Protein AF-A0A1G3PGR1-F1 (afdb_monomer)

Structure (mmCIF, N/CA/C/O backbone):
data_AF-A0A1G3PGR1-F1
#
_entry.id   AF-A0A1G3PGR1-F1
#
loop_
_atom_site.group_PDB
_atom_site.id
_atom_site.type_symbol
_atom_site.label_atom_id
_atom_site.label_alt_id
_atom_site.label_comp_id
_atom_site.label_asym_id
_atom_site.label_entity_id
_atom_site.label_seq_id
_atom_site.pdbx_PDB_ins_code
_atom_site.Cartn_x
_atom_site.Cartn_y
_atom_site.Cartn_z
_atom_site.occupancy
_atom_site.B_iso_or_equiv
_atom_site.auth_seq_id
_atom_site.auth_comp_id
_atom_site.auth_asym_id
_atom_site.auth_atom_id
_atom_site.pdbx_PDB_model_num
ATOM 1 N N . MET A 1 1 ? 17.514 4.067 -19.061 1.00 38.12 1 MET A N 1
ATOM 2 C CA . MET A 1 1 ? 16.243 3.739 -18.384 1.00 38.12 1 MET A CA 1
ATOM 3 C C . MET A 1 1 ? 15.893 4.909 -17.488 1.00 38.12 1 MET A C 1
ATOM 5 O O . MET A 1 1 ? 16.598 5.133 -16.510 1.00 38.12 1 MET A O 1
ATOM 9 N N . GLY A 1 2 ? 14.911 5.723 -17.888 1.00 41.56 2 GLY A N 1
ATOM 10 C CA . GLY A 1 2 ? 14.360 6.743 -16.996 1.00 41.56 2 GLY A CA 1
ATOM 11 C C . GLY A 1 2 ? 13.745 6.029 -15.801 1.00 41.56 2 GLY A C 1
ATOM 12 O O . GLY A 1 2 ? 13.107 4.998 -15.979 1.00 41.56 2 GLY A O 1
ATOM 13 N N . LYS A 1 3 ? 14.025 6.490 -14.585 1.00 50.28 3 LYS A N 1
ATOM 14 C CA . LYS A 1 3 ? 13.349 5.944 -13.411 1.00 50.28 3 LYS A CA 1
ATOM 15 C C . LYS A 1 3 ? 11.914 6.442 -13.491 1.00 50.28 3 LYS A C 1
ATOM 17 O O . LYS A 1 3 ? 11.710 7.649 -13.476 1.00 50.28 3 LYS A O 1
ATOM 22 N N . ASP A 1 4 ? 10.956 5.530 -13.601 1.00 54.28 4 ASP A N 1
ATOM 23 C CA . ASP A 1 4 ? 9.527 5.841 -13.747 1.00 54.28 4 ASP A CA 1
ATOM 24 C C . ASP A 1 4 ? 8.932 6.593 -12.532 1.00 54.28 4 ASP A C 1
ATOM 26 O O . ASP A 1 4 ? 7.758 6.954 -12.546 1.00 54.28 4 ASP A O 1
ATOM 30 N N . PHE A 1 5 ? 9.745 6.849 -11.494 1.00 64.69 5 PHE A N 1
ATOM 31 C CA . PHE A 1 5 ? 9.372 7.474 -10.227 1.00 64.69 5 PHE A CA 1
ATOM 32 C C . PHE A 1 5 ? 10.499 8.342 -9.659 1.00 64.69 5 PHE A C 1
ATOM 34 O O . PHE A 1 5 ? 11.683 7.993 -9.761 1.00 64.69 5 PHE A O 1
ATOM 41 N N . ASP A 1 6 ? 10.117 9.431 -8.990 1.00 71.56 6 ASP A N 1
ATOM 42 C CA . ASP A 1 6 ? 11.034 10.244 -8.199 1.00 71.56 6 ASP A CA 1
ATOM 43 C C . ASP A 1 6 ? 11.480 9.467 -6.946 1.00 71.56 6 ASP A C 1
ATOM 45 O O . ASP A 1 6 ? 10.667 8.878 -6.223 1.00 71.56 6 ASP A O 1
ATOM 49 N N . LYS A 1 7 ? 12.792 9.444 -6.679 1.00 74.81 7 LYS A N 1
ATOM 50 C CA . LYS A 1 7 ? 13.348 8.792 -5.481 1.00 74.81 7 LYS A CA 1
ATOM 51 C C . LYS A 1 7 ? 12.764 9.401 -4.210 1.00 74.81 7 LYS A C 1
ATOM 53 O O . LYS A 1 7 ? 12.474 8.653 -3.270 1.00 74.81 7 LYS A O 1
ATOM 58 N N . ASP A 1 8 ? 12.567 10.715 -4.225 1.00 83.06 8 ASP A N 1
ATOM 59 C CA . ASP A 1 8 ? 12.037 11.478 -3.101 1.00 83.06 8 ASP A CA 1
ATOM 60 C C . ASP A 1 8 ? 10.551 11.156 -2.900 1.00 83.06 8 ASP A C 1
ATOM 62 O O . ASP A 1 8 ? 10.100 10.951 -1.772 1.00 83.06 8 ASP A O 1
ATOM 66 N N . GLY A 1 9 ? 9.798 10.984 -3.990 1.00 84.12 9 GLY A N 1
ATOM 67 C CA . GLY A 1 9 ? 8.406 10.534 -3.960 1.00 84.12 9 GLY A CA 1
ATOM 68 C C . GLY A 1 9 ? 8.246 9.147 -3.334 1.00 84.12 9 GLY A C 1
ATOM 69 O O . GLY A 1 9 ? 7.453 8.955 -2.409 1.00 84.12 9 GLY A O 1
ATOM 70 N N . LEU A 1 10 ? 9.065 8.178 -3.757 1.00 85.00 10 LEU A N 1
ATOM 71 C CA . LEU A 1 10 ? 9.077 6.834 -3.164 1.00 85.00 10 LEU A CA 1
ATOM 72 C C . LEU A 1 10 ? 9.467 6.852 -1.676 1.00 85.00 10 LEU A C 1
ATOM 74 O O . LEU A 1 10 ? 9.028 6.003 -0.901 1.00 85.00 10 LEU A O 1
ATOM 78 N N . GLU A 1 11 ? 10.317 7.790 -1.260 1.00 90.00 11 GLU A N 1
ATOM 79 C CA . GLU A 1 11 ? 10.676 7.987 0.145 1.00 90.00 11 GLU A CA 1
ATOM 80 C C . GLU A 1 11 ? 9.529 8.566 0.976 1.00 90.00 11 GLU A C 1
ATOM 82 O O . GLU A 1 11 ? 9.232 8.049 2.052 1.00 90.00 11 GLU A O 1
ATOM 87 N N .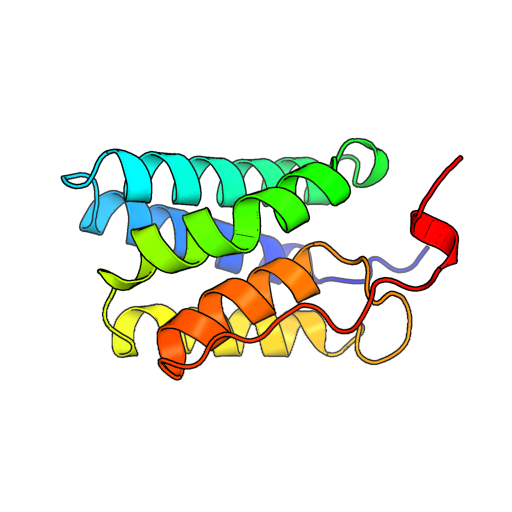 GLN A 1 12 ? 8.811 9.556 0.450 1.00 91.44 12 GLN A N 1
ATOM 88 C CA . GLN A 1 12 ? 7.628 10.115 1.108 1.00 91.44 12 GLN A CA 1
ATOM 89 C C . GLN A 1 12 ? 6.518 9.070 1.284 1.00 91.44 12 GLN A C 1
ATOM 91 O O . GLN A 1 12 ? 5.884 9.011 2.342 1.00 91.44 12 GLN A O 1
ATOM 96 N N . ILE A 1 13 ? 6.309 8.201 0.289 1.00 91.38 13 ILE A N 1
ATOM 97 C CA . ILE A 1 13 ? 5.331 7.105 0.375 1.00 91.38 13 ILE A CA 1
ATOM 98 C C . ILE A 1 13 ? 5.760 6.110 1.458 1.00 91.38 13 ILE A C 1
ATOM 100 O O . ILE A 1 13 ? 4.957 5.758 2.321 1.00 91.38 13 ILE A O 1
ATOM 104 N N . TYR A 1 14 ? 7.036 5.715 1.477 1.00 93.62 14 TYR A N 1
ATOM 105 C CA . TYR A 1 14 ? 7.584 4.841 2.516 1.00 93.62 14 TYR A CA 1
ATOM 106 C C . TYR A 1 14 ? 7.383 5.412 3.929 1.00 93.62 14 TYR A C 1
ATOM 108 O O . TYR A 1 14 ? 6.906 4.713 4.825 1.00 93.62 14 TYR A O 1
ATOM 116 N N . PHE A 1 15 ? 7.693 6.694 4.135 1.00 95.00 15 PHE A N 1
ATOM 117 C CA . PHE A 1 15 ? 7.487 7.350 5.427 1.00 95.00 15 PHE A CA 1
ATOM 118 C C . PHE A 1 15 ? 6.010 7.461 5.811 1.00 95.00 15 PHE A C 1
ATOM 120 O O . PHE A 1 15 ? 5.677 7.331 6.988 1.00 95.00 15 PHE A O 1
ATOM 127 N N . SER A 1 16 ? 5.117 7.653 4.841 1.00 94.44 16 SER A N 1
ATOM 128 C CA . SER A 1 16 ? 3.674 7.679 5.095 1.00 94.44 16 SER A CA 1
ATOM 129 C C . SER A 1 16 ? 3.168 6.322 5.593 1.00 94.44 16 SER A C 1
ATOM 131 O O . SER A 1 16 ? 2.431 6.269 6.575 1.00 94.44 16 SER A O 1
ATOM 133 N N . LEU A 1 17 ? 3.639 5.216 5.003 1.00 95.06 17 LEU A N 1
ATOM 134 C CA . LEU A 1 17 ? 3.321 3.866 5.487 1.00 95.06 17 LEU A CA 1
ATOM 135 C C . LEU A 1 17 ? 3.833 3.626 6.912 1.00 95.06 17 LEU A C 1
ATOM 137 O O . LEU A 1 17 ? 3.114 3.057 7.731 1.00 95.06 17 LEU A O 1
ATOM 141 N N . LYS A 1 18 ? 5.043 4.101 7.237 1.00 95.19 18 LYS A N 1
ATOM 142 C CA . LYS A 1 18 ? 5.582 4.016 8.604 1.00 95.19 18 LYS A CA 1
ATOM 143 C C . LYS A 1 18 ? 4.734 4.773 9.621 1.00 95.19 18 LYS A C 1
ATOM 145 O O . LYS A 1 18 ? 4.426 4.218 10.669 1.00 95.19 18 LYS A O 1
ATOM 150 N N . LYS A 1 19 ? 4.311 5.998 9.300 1.00 95.06 19 LYS A N 1
ATOM 151 C CA . LYS A 1 19 ? 3.434 6.788 10.178 1.00 95.06 19 LYS A CA 1
ATOM 152 C C . LYS A 1 19 ? 2.096 6.092 10.424 1.00 95.06 19 LYS A C 1
ATOM 154 O O . LYS A 1 19 ? 1.636 6.040 11.562 1.00 95.06 19 LYS A O 1
ATOM 159 N N . LEU A 1 20 ? 1.495 5.512 9.379 1.00 94.44 20 LEU A N 1
ATOM 160 C CA . LEU A 1 20 ? 0.285 4.699 9.529 1.00 94.44 20 LEU A CA 1
ATOM 161 C C . LEU A 1 20 ? 0.547 3.496 10.440 1.00 94.44 20 LEU A C 1
ATOM 163 O O . LEU A 1 20 ? -0.232 3.238 11.352 1.00 94.44 20 LEU A O 1
ATOM 167 N N . LYS A 1 21 ? 1.668 2.794 10.257 1.00 94.19 21 LYS A N 1
ATOM 168 C CA . LYS A 1 21 ? 2.017 1.649 11.102 1.00 94.19 21 LYS A CA 1
ATOM 169 C C . LYS A 1 21 ? 2.130 2.053 12.566 1.00 94.19 21 LYS A C 1
ATOM 171 O O . LYS A 1 21 ? 1.540 1.394 13.410 1.00 94.19 21 LYS A O 1
ATOM 176 N N . GLU A 1 22 ? 2.862 3.120 12.870 1.00 93.88 22 GLU A N 1
ATOM 177 C CA . GLU A 1 22 ? 3.033 3.614 14.242 1.00 93.88 22 GLU A CA 1
ATOM 178 C C . GLU A 1 22 ? 1.683 3.919 14.898 1.00 93.88 22 GLU A C 1
ATOM 180 O O . GLU A 1 22 ? 1.446 3.534 16.043 1.00 93.88 22 GLU A O 1
ATOM 185 N N . LYS A 1 23 ? 0.768 4.532 14.144 1.00 93.62 23 LYS A N 1
ATOM 186 C CA . LYS A 1 23 ? -0.570 4.893 14.615 1.00 93.62 23 LYS A CA 1
ATOM 187 C C . LYS A 1 23 ? -1.502 3.694 14.810 1.00 93.62 23 LYS 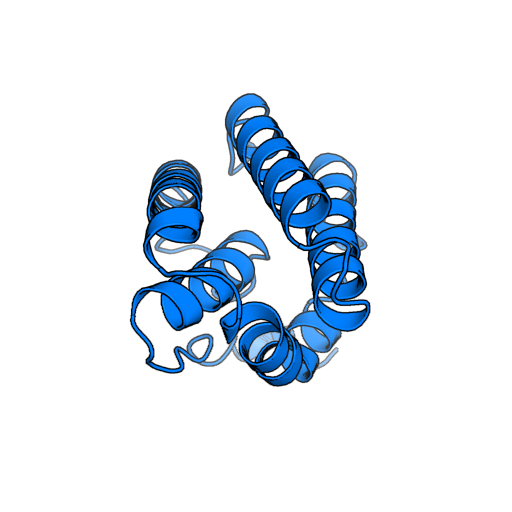A C 1
ATOM 189 O O . LYS A 1 23 ? -2.294 3.691 15.748 1.00 93.62 23 LYS A O 1
ATOM 194 N N . TYR A 1 24 ? -1.400 2.675 13.957 1.00 91.25 24 TYR A N 1
ATOM 195 C CA . TYR A 1 24 ? -2.272 1.493 13.963 1.00 91.25 24 TYR A CA 1
ATOM 196 C C . TYR A 1 24 ? -1.569 0.215 14.453 1.00 91.25 24 TYR A C 1
ATOM 198 O O . TYR A 1 24 ? -2.062 -0.889 14.228 1.00 91.25 24 TYR A O 1
ATOM 206 N N . ASN A 1 25 ? -0.448 0.344 15.173 1.00 87.56 25 ASN A N 1
ATOM 207 C CA . ASN A 1 25 ? 0.383 -0.784 15.615 1.00 87.56 25 ASN A CA 1
ATOM 208 C C . ASN A 1 25 ? -0.348 -1.765 16.555 1.00 87.56 25 ASN A C 1
ATOM 210 O O . ASN A 1 25 ? 0.066 -2.909 16.709 1.00 87.56 25 ASN A O 1
ATOM 214 N N . ILE A 1 26 ? -1.454 -1.332 17.168 1.00 85.38 26 ILE A N 1
ATOM 215 C CA . ILE A 1 26 ? -2.322 -2.182 17.997 1.00 85.38 26 ILE A CA 1
ATOM 216 C C . ILE A 1 26 ? -3.062 -3.267 17.194 1.00 85.38 26 ILE A C 1
ATOM 218 O O . ILE A 1 26 ? -3.579 -4.207 17.791 1.00 85.38 26 ILE A O 1
ATOM 222 N N . HIS A 1 27 ? -3.118 -3.156 15.861 1.00 89.81 27 HIS A N 1
ATOM 223 C CA . HIS A 1 27 ? -3.730 -4.137 14.967 1.00 89.81 27 HIS A CA 1
ATOM 224 C C . HIS A 1 27 ? -2.631 -4.967 14.274 1.00 89.81 27 HIS A C 1
ATOM 226 O O . HIS A 1 27 ? -2.012 -4.480 13.323 1.00 89.81 27 HIS A O 1
ATOM 232 N N . PRO A 1 28 ? -2.384 -6.228 14.690 1.00 90.12 28 PRO A N 1
ATOM 233 C CA . PRO A 1 28 ? -1.260 -7.023 14.185 1.00 90.12 28 PRO A CA 1
ATOM 234 C C . PRO A 1 28 ? -1.270 -7.209 12.664 1.00 90.12 28 PRO A C 1
ATOM 236 O O . PRO A 1 28 ? -0.229 -7.083 12.021 1.00 90.12 28 PRO A O 1
ATOM 239 N N . ASN A 1 29 ? -2.448 -7.442 12.076 1.00 93.44 29 ASN A N 1
ATOM 240 C CA . ASN A 1 29 ? -2.586 -7.619 10.630 1.00 93.44 29 ASN A CA 1
ATOM 241 C C . ASN A 1 29 ? -2.317 -6.320 9.861 1.00 93.44 29 ASN A C 1
ATOM 243 O O . ASN A 1 29 ? -1.600 -6.335 8.866 1.00 93.44 29 ASN A O 1
ATOM 247 N N . VAL A 1 30 ? -2.812 -5.180 10.354 1.00 92.69 30 VAL A N 1
ATOM 248 C CA . VAL A 1 30 ? -2.540 -3.859 9.760 1.00 92.69 30 VAL A CA 1
ATOM 249 C C . VAL A 1 30 ? -1.045 -3.569 9.778 1.00 92.69 30 VAL A C 1
ATOM 251 O O . VAL A 1 30 ? -0.476 -3.209 8.753 1.00 92.69 30 VAL A O 1
ATOM 254 N N . SER A 1 31 ? -0.397 -3.782 10.926 1.00 92.56 31 SER A N 1
ATOM 255 C CA . SER A 1 31 ? 1.044 -3.577 11.090 1.00 92.56 31 SER A CA 1
ATOM 256 C C . SER A 1 31 ? 1.844 -4.458 10.121 1.00 92.56 31 SER A C 1
ATOM 258 O O . SER A 1 31 ? 2.698 -3.954 9.390 1.00 92.56 31 SER A O 1
ATOM 260 N N . LYS A 1 32 ? 1.489 -5.749 10.019 1.00 94.56 32 LYS A N 1
ATOM 261 C CA . LYS A 1 32 ? 2.094 -6.709 9.082 1.00 94.56 32 LYS A CA 1
ATOM 262 C C . LYS A 1 32 ? 1.938 -6.278 7.621 1.00 94.56 32 LYS A C 1
ATOM 264 O O . LYS A 1 32 ? 2.913 -6.316 6.872 1.00 94.56 32 LYS A O 1
ATOM 269 N N . HIS A 1 33 ? 0.740 -5.864 7.207 1.00 94.88 33 HIS A N 1
ATOM 270 C CA . HIS A 1 33 ? 0.486 -5.437 5.828 1.00 94.88 33 HIS A CA 1
ATOM 271 C C . HIS A 1 33 ? 1.210 -4.132 5.492 1.00 94.88 33 HIS A C 1
ATOM 273 O O . HIS A 1 33 ? 1.782 -4.013 4.412 1.00 94.88 33 HIS A O 1
ATOM 279 N N . LEU A 1 34 ? 1.259 -3.167 6.413 1.00 94.31 34 LEU A N 1
ATOM 280 C CA . LEU A 1 34 ? 2.007 -1.923 6.208 1.00 94.31 34 LEU A CA 1
ATOM 281 C C . LEU A 1 34 ? 3.521 -2.166 6.134 1.00 94.31 34 LEU A C 1
ATOM 283 O O . LEU A 1 34 ? 4.183 -1.575 5.279 1.00 94.31 34 LEU A O 1
ATOM 287 N N . ASP A 1 35 ? 4.063 -3.070 6.958 1.00 94.00 35 ASP A N 1
ATOM 288 C CA . ASP A 1 35 ? 5.462 -3.508 6.867 1.00 94.00 35 ASP A CA 1
ATOM 289 C C . ASP A 1 35 ? 5.763 -4.182 5.531 1.00 94.00 35 ASP A C 1
ATOM 291 O O . ASP A 1 35 ? 6.774 -3.878 4.895 1.00 94.00 35 ASP A O 1
ATOM 295 N N . PHE A 1 36 ? 4.872 -5.065 5.080 1.00 92.75 36 PHE A N 1
ATOM 296 C CA . PHE A 1 36 ? 4.983 -5.711 3.780 1.00 92.75 36 PHE A CA 1
ATOM 297 C C . PHE A 1 36 ? 5.022 -4.681 2.645 1.00 92.75 36 PHE A C 1
ATOM 299 O O . PHE A 1 36 ? 5.960 -4.681 1.849 1.00 92.75 36 PHE A O 1
ATOM 306 N N . LEU A 1 37 ? 4.066 -3.748 2.600 1.00 92.81 37 LEU A N 1
ATOM 307 C CA . LEU A 1 37 ? 4.021 -2.707 1.569 1.00 92.81 37 LEU A CA 1
ATOM 308 C C . LEU A 1 37 ? 5.271 -1.806 1.611 1.00 92.81 37 LEU A C 1
ATOM 310 O O . LEU A 1 37 ? 5.840 -1.493 0.564 1.00 92.81 37 LEU A O 1
ATOM 314 N N . ALA A 1 38 ? 5.758 -1.439 2.801 1.00 92.69 38 ALA A N 1
ATOM 315 C CA . ALA A 1 38 ? 6.980 -0.648 2.966 1.00 92.69 38 ALA A CA 1
ATOM 316 C C . ALA A 1 38 ? 8.248 -1.414 2.540 1.00 92.69 38 ALA A C 1
ATOM 318 O O . ALA A 1 38 ? 9.169 -0.836 1.947 1.00 92.69 38 ALA A O 1
ATOM 319 N N . HIS A 1 39 ? 8.297 -2.722 2.801 1.00 91.19 39 HIS A N 1
ATOM 320 C CA . HIS A 1 39 ? 9.360 -3.594 2.318 1.00 91.19 39 HIS A CA 1
ATOM 321 C C . HIS A 1 39 ? 9.361 -3.655 0.789 1.00 91.19 39 HIS A C 1
ATOM 323 O O . HIS A 1 39 ? 10.410 -3.450 0.179 1.00 91.19 39 HIS A O 1
ATOM 329 N N . VAL A 1 40 ? 8.195 -3.827 0.160 1.00 87.56 40 VAL A N 1
ATOM 330 C CA . VAL A 1 40 ? 8.086 -3.853 -1.304 1.00 87.56 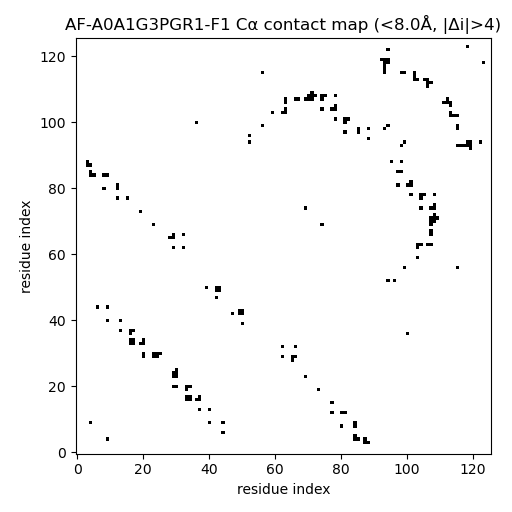40 VAL A CA 1
ATOM 331 C C . VAL A 1 40 ? 8.539 -2.527 -1.926 1.00 87.56 40 VAL A C 1
ATOM 333 O O . VAL A 1 40 ? 9.248 -2.565 -2.926 1.00 87.56 40 VAL A O 1
ATOM 336 N N . ILE A 1 41 ? 8.268 -1.363 -1.314 1.00 87.44 41 ILE A N 1
ATOM 337 C CA . ILE A 1 41 ? 8.847 -0.076 -1.768 1.00 87.44 41 ILE A CA 1
ATOM 338 C C . ILE A 1 41 ? 10.380 -0.101 -1.722 1.00 87.44 41 ILE A C 1
ATOM 340 O O . ILE A 1 41 ? 11.048 0.405 -2.623 1.00 87.44 41 ILE A O 1
ATOM 344 N N . THR A 1 42 ? 10.960 -0.689 -0.677 1.00 88.12 42 THR A N 1
ATOM 345 C CA . THR A 1 42 ? 12.420 -0.777 -0.521 1.00 88.12 42 THR A CA 1
ATOM 346 C C . THR A 1 42 ? 13.039 -1.695 -1.580 1.00 88.12 42 THR A C 1
ATOM 348 O O . THR A 1 42 ? 14.064 -1.359 -2.182 1.00 88.12 42 THR A O 1
ATOM 351 N N . VAL A 1 43 ? 12.388 -2.826 -1.864 1.00 85.75 43 VAL A N 1
ATOM 352 C CA . VAL A 1 43 ? 12.770 -3.720 -2.966 1.00 85.75 43 VAL A CA 1
ATOM 353 C C . VAL A 1 43 ? 12.614 -2.998 -4.304 1.00 85.75 43 VAL A C 1
ATOM 355 O O . VAL A 1 43 ? 13.543 -3.003 -5.100 1.00 85.75 43 VAL A O 1
ATOM 358 N N . TYR A 1 44 ? 11.518 -2.271 -4.518 1.00 80.31 44 TYR A N 1
ATOM 359 C CA . TYR A 1 44 ? 11.282 -1.489 -5.733 1.00 80.31 44 TYR A CA 1
ATOM 360 C C . TYR A 1 44 ? 12.381 -0.443 -5.977 1.00 80.31 44 TYR A C 1
ATOM 362 O O . TYR A 1 44 ? 12.858 -0.286 -7.097 1.00 80.31 44 TYR A O 1
ATOM 370 N N . LYS A 1 45 ? 12.850 0.246 -4.928 1.00 77.81 45 LYS A N 1
ATOM 371 C CA . LYS A 1 45 ? 13.955 1.218 -5.025 1.00 77.81 45 LYS A CA 1
ATOM 372 C C . LYS A 1 45 ? 15.293 0.593 -5.433 1.00 77.81 45 LYS A C 1
ATOM 374 O O . LYS A 1 45 ? 16.132 1.298 -5.999 1.00 77.81 45 LYS A O 1
ATOM 379 N N . SER A 1 46 ? 15.518 -0.673 -5.088 1.00 82.12 46 SER A N 1
ATOM 380 C CA . SER A 1 46 ? 16.802 -1.356 -5.274 1.00 82.12 46 SER A CA 1
ATOM 381 C C . SER A 1 46 ? 16.815 -2.239 -6.520 1.00 82.12 46 SER A C 1
ATOM 383 O O . SER A 1 46 ? 17.682 -2.071 -7.373 1.00 82.12 46 SER A O 1
ATOM 385 N N . ASP A 1 47 ? 15.856 -3.153 -6.628 1.00 81.62 47 ASP A N 1
ATOM 386 C CA . ASP A 1 47 ? 15.760 -4.164 -7.675 1.00 81.62 47 ASP A CA 1
ATOM 387 C C . ASP A 1 47 ? 14.289 -4.600 -7.880 1.00 81.62 47 ASP A C 1
ATOM 389 O O . ASP A 1 47 ? 13.823 -5.564 -7.260 1.00 81.62 47 ASP A O 1
ATOM 393 N N . PRO A 1 48 ? 13.533 -3.903 -8.754 1.00 73.56 48 PRO A N 1
ATOM 394 C CA . PRO A 1 48 ? 12.128 -4.206 -9.036 1.00 73.56 48 PRO A CA 1
ATOM 395 C C . PRO A 1 48 ? 11.860 -5.631 -9.536 1.00 73.56 48 PRO A C 1
ATOM 397 O O . PRO A 1 48 ? 10.726 -6.098 -9.431 1.00 73.56 48 PRO A O 1
ATOM 400 N N . ALA A 1 49 ? 12.870 -6.329 -10.076 1.00 76.75 49 ALA A N 1
ATOM 401 C CA . ALA A 1 49 ? 12.725 -7.694 -10.583 1.00 76.75 49 ALA A CA 1
ATOM 402 C C . ALA A 1 49 ? 12.524 -8.727 -9.460 1.00 76.75 49 ALA A C 1
ATOM 404 O O . ALA A 1 49 ? 12.055 -9.833 -9.717 1.00 76.75 49 ALA A O 1
ATOM 405 N N . LYS A 1 50 ? 12.842 -8.369 -8.209 1.00 81.38 50 LYS A N 1
ATOM 406 C CA . LYS A 1 50 ? 12.644 -9.225 -7.027 1.00 81.38 50 LYS A CA 1
ATOM 407 C C . LYS A 1 50 ? 11.232 -9.165 -6.450 1.00 81.38 50 LYS A C 1
ATOM 409 O O . LYS A 1 50 ? 10.934 -9.879 -5.494 1.00 81.38 50 LYS A O 1
ATOM 414 N N . ILE A 1 51 ? 10.367 -8.310 -6.987 1.00 80.00 51 ILE A N 1
ATOM 415 C CA . ILE A 1 51 ? 8.998 -8.170 -6.498 1.00 80.00 51 ILE A CA 1
ATOM 416 C C . ILE A 1 51 ? 8.132 -9.275 -7.095 1.00 80.00 51 ILE A C 1
ATOM 418 O O . ILE A 1 51 ? 7.978 -9.383 -8.310 1.00 80.00 51 ILE A O 1
ATOM 422 N N . ASN A 1 52 ? 7.514 -10.073 -6.225 1.00 80.50 52 ASN A N 1
ATOM 423 C CA . ASN A 1 52 ? 6.532 -11.073 -6.623 1.00 80.50 52 ASN A CA 1
ATOM 424 C C . ASN A 1 52 ? 5.141 -10.430 -6.762 1.00 80.50 52 ASN A C 1
ATOM 426 O O . ASN A 1 52 ? 4.309 -10.503 -5.858 1.00 80.50 52 ASN A O 1
ATOM 430 N N . TYR A 1 53 ? 4.895 -9.773 -7.897 1.00 75.44 53 TYR A N 1
ATOM 431 C CA . TYR A 1 53 ? 3.609 -9.127 -8.188 1.00 75.44 53 TYR A CA 1
ATOM 432 C C . TYR A 1 53 ? 2.402 -10.078 -8.098 1.00 75.44 53 TYR A C 1
ATOM 434 O O . TYR A 1 53 ? 1.405 -9.676 -7.494 1.00 75.44 53 TYR A O 1
ATOM 442 N N . PRO A 1 54 ? 2.459 -11.328 -8.614 1.00 77.44 54 PRO A N 1
ATOM 443 C CA . PRO A 1 54 ? 1.366 -12.288 -8.452 1.00 77.44 54 PRO A CA 1
ATOM 444 C C . PRO A 1 54 ? 0.942 -12.520 -6.998 1.00 77.44 54 PRO A C 1
ATOM 446 O O . PRO A 1 54 ? -0.253 -12.605 -6.720 1.00 77.44 54 PRO A O 1
ATOM 449 N N . ASP A 1 55 ? 1.897 -12.591 -6.068 1.00 81.62 55 ASP A N 1
ATOM 450 C CA . ASP A 1 55 ? 1.596 -12.793 -4.649 1.00 81.62 55 ASP A CA 1
ATOM 451 C C . ASP A 1 55 ? 0.910 -11.565 -4.028 1.00 81.62 55 ASP A C 1
ATOM 453 O O . ASP A 1 55 ? -0.116 -11.694 -3.362 1.00 81.62 55 ASP A O 1
ATOM 457 N N . ILE A 1 56 ? 1.392 -10.356 -4.337 1.00 82.38 56 ILE A N 1
ATOM 458 C CA . ILE A 1 56 ? 0.768 -9.102 -3.875 1.00 82.38 56 ILE A CA 1
ATOM 459 C C . ILE A 1 56 ? -0.686 -9.017 -4.356 1.00 82.38 56 ILE A C 1
ATOM 461 O O . ILE A 1 56 ? -1.573 -8.638 -3.595 1.00 82.38 56 ILE A O 1
ATOM 465 N N . LEU A 1 57 ? -0.941 -9.388 -5.612 1.00 78.06 57 LEU A N 1
ATOM 466 C CA . LEU A 1 57 ? -2.276 -9.361 -6.210 1.00 78.06 57 LEU A CA 1
ATOM 467 C C . LEU A 1 57 ? -3.206 -10.410 -5.612 1.00 78.06 57 LEU A C 1
ATOM 469 O O . LEU A 1 57 ? -4.371 -10.123 -5.358 1.00 78.06 57 LEU A O 1
ATOM 473 N N . LYS A 1 58 ? -2.704 -11.621 -5.357 1.00 81.88 58 LYS A N 1
ATOM 474 C CA . LYS A 1 58 ? -3.493 -12.675 -4.711 1.00 81.88 58 LYS A CA 1
ATOM 475 C C . LYS A 1 58 ? -3.944 -12.253 -3.311 1.00 81.88 58 LYS A C 1
ATOM 477 O O . LYS A 1 58 ? -5.063 -12.564 -2.910 1.00 81.88 58 LYS A O 1
ATOM 482 N N . ASN A 1 59 ? -3.091 -11.515 -2.605 1.00 85.88 59 ASN A N 1
ATOM 483 C CA . ASN A 1 59 ? -3.332 -11.081 -1.233 1.00 85.88 59 ASN A CA 1
ATOM 484 C C . ASN A 1 59 ? -3.961 -9.676 -1.145 1.00 85.88 59 ASN A C 1
ATOM 486 O O . ASN A 1 59 ? -4.291 -9.226 -0.050 1.00 85.88 59 ASN A O 1
ATOM 490 N N . SER A 1 60 ? -4.180 -8.969 -2.263 1.00 85.62 60 SER A N 1
ATOM 491 C CA . SER A 1 60 ? -4.627 -7.567 -2.237 1.00 85.62 60 SER A CA 1
ATOM 492 C C . SER A 1 60 ? -5.989 -7.389 -1.572 1.00 85.62 60 SER A C 1
ATOM 494 O O . SER A 1 60 ? -6.202 -6.405 -0.873 1.00 85.62 60 SER A O 1
ATOM 496 N N . ASN A 1 61 ? -6.903 -8.347 -1.736 1.00 86.69 61 ASN A N 1
ATOM 497 C CA . ASN A 1 61 ? -8.223 -8.299 -1.103 1.00 86.69 61 ASN A CA 1
ATOM 498 C C . ASN A 1 61 ? -8.146 -8.451 0.422 1.00 86.69 61 ASN A C 1
ATO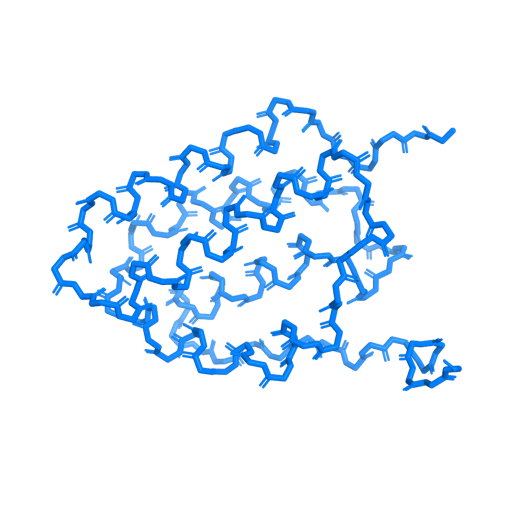M 500 O O . ASN A 1 61 ? -8.881 -7.770 1.141 1.00 86.69 61 ASN A O 1
ATOM 504 N N . GLU A 1 62 ? -7.251 -9.311 0.914 1.00 91.44 62 GLU A N 1
ATOM 505 C CA . GLU A 1 62 ? -6.980 -9.469 2.347 1.00 91.44 62 GLU A CA 1
ATOM 506 C C . GLU A 1 62 ? -6.337 -8.195 2.904 1.00 91.44 62 GLU A C 1
ATOM 508 O O . GLU A 1 62 ? -6.849 -7.628 3.867 1.00 91.44 62 GLU A O 1
ATOM 513 N N . ILE A 1 63 ? -5.310 -7.673 2.219 1.00 92.50 63 ILE A N 1
ATOM 514 C CA . ILE A 1 63 ? -4.649 -6.407 2.568 1.00 92.50 63 ILE A CA 1
ATOM 515 C C . ILE A 1 63 ? -5.682 -5.278 2.672 1.00 92.50 63 ILE A C 1
ATOM 517 O O . ILE A 1 63 ? -5.740 -4.579 3.678 1.00 92.50 63 ILE A O 1
ATOM 521 N N . ILE A 1 64 ? -6.534 -5.104 1.658 1.00 91.62 64 ILE A N 1
ATOM 522 C CA . ILE A 1 64 ? -7.574 -4.066 1.660 1.00 91.62 64 ILE A CA 1
ATOM 523 C C . ILE A 1 64 ? -8.538 -4.269 2.830 1.00 91.62 64 ILE A C 1
ATOM 525 O O . ILE A 1 64 ? -8.908 -3.300 3.486 1.00 91.62 64 ILE A O 1
ATOM 529 N N . THR A 1 65 ? -8.959 -5.507 3.093 1.00 92.06 65 THR A N 1
ATOM 530 C CA . THR A 1 65 ? -9.915 -5.815 4.164 1.00 92.06 65 THR A CA 1
ATOM 531 C C . THR A 1 65 ? -9.352 -5.472 5.536 1.00 92.06 65 THR A C 1
ATOM 533 O O . THR A 1 65 ? -10.028 -4.796 6.308 1.00 92.06 65 THR A O 1
ATOM 536 N N . ASP A 1 66 ? -8.111 -5.857 5.812 1.00 93.56 66 ASP A N 1
ATOM 537 C CA . ASP A 1 66 ? -7.471 -5.578 7.094 1.00 93.56 66 ASP A CA 1
ATOM 538 C C . ASP A 1 66 ? -7.141 -4.088 7.259 1.00 93.56 66 ASP A C 1
ATOM 540 O O . ASP A 1 66 ? -7.291 -3.536 8.347 1.00 93.56 66 ASP A O 1
ATOM 544 N N . LEU A 1 67 ? -6.749 -3.398 6.182 1.00 94.06 67 LEU A N 1
ATOM 545 C CA . LEU A 1 67 ? -6.428 -1.969 6.218 1.00 94.06 67 LEU A CA 1
ATOM 546 C C . LEU A 1 67 ? -7.664 -1.049 6.243 1.00 94.06 67 LEU A C 1
ATOM 548 O O . LEU A 1 67 ? -7.513 0.143 6.508 1.00 94.06 67 LEU A O 1
ATOM 552 N N . LYS A 1 68 ? -8.888 -1.559 6.034 1.00 91.75 68 LYS A N 1
ATOM 553 C CA . LYS A 1 68 ? -10.138 -0.764 6.106 1.00 91.75 68 LYS A CA 1
ATOM 554 C C . LYS A 1 68 ? -10.415 -0.144 7.475 1.00 91.75 68 LYS A C 1
ATOM 556 O O . LYS A 1 68 ? -11.267 0.734 7.572 1.00 91.75 68 LYS A O 1
ATOM 561 N N . VAL A 1 69 ? -9.721 -0.582 8.524 1.00 92.38 69 VAL A N 1
ATOM 562 C CA . VAL A 1 69 ? -9.792 0.066 9.843 1.00 92.38 69 VAL A CA 1
ATOM 563 C C . VAL A 1 69 ? -9.153 1.459 9.847 1.00 92.38 69 VAL A C 1
ATOM 565 O O . VAL A 1 69 ? -9.411 2.245 10.755 1.00 92.38 69 VAL A O 1
ATOM 568 N N . ILE A 1 70 ? -8.321 1.772 8.846 1.00 93.44 70 ILE A N 1
ATOM 569 C CA . ILE A 1 70 ? -7.716 3.090 8.677 1.00 93.44 70 ILE A CA 1
ATOM 570 C C . ILE A 1 70 ? -8.779 4.046 8.095 1.00 93.44 70 ILE A C 1
ATOM 572 O O . ILE A 1 70 ? -9.304 3.778 7.012 1.00 93.44 70 ILE A O 1
ATOM 576 N N . PRO A 1 71 ? -9.097 5.166 8.771 1.00 93.31 71 PRO A N 1
ATOM 577 C CA . PRO A 1 71 ? -10.023 6.179 8.278 1.00 93.31 71 PRO A CA 1
ATOM 578 C C . PRO A 1 71 ? -9.599 6.745 6.924 1.00 93.31 71 PRO A C 1
ATOM 580 O O . PRO A 1 71 ? -8.407 6.911 6.646 1.00 93.31 71 PRO A O 1
ATOM 583 N N . LYS A 1 72 ? -10.585 7.104 6.094 1.00 93.88 72 LYS A N 1
ATOM 584 C CA . LYS A 1 72 ? -10.339 7.629 4.742 1.00 93.88 72 LYS A CA 1
ATOM 585 C C . LYS A 1 72 ? -9.424 8.859 4.756 1.00 93.88 72 LYS A C 1
ATOM 587 O O . LYS A 1 72 ? -8.575 8.987 3.885 1.00 93.88 72 LYS A O 1
ATOM 592 N N . GLU A 1 73 ? -9.556 9.723 5.761 1.00 92.81 73 GLU A N 1
ATOM 593 C CA . GLU A 1 73 ? -8.828 10.988 5.881 1.00 92.81 73 GLU A CA 1
ATOM 594 C C . GLU A 1 73 ? -7.318 10.766 6.045 1.00 92.81 73 GLU A C 1
ATOM 596 O O . GLU A 1 73 ? -6.514 11.559 5.561 1.00 92.81 73 GLU A O 1
ATOM 601 N N . GLU A 1 74 ? -6.931 9.660 6.685 1.00 92.81 74 GLU A N 1
ATOM 602 C CA . GLU A 1 74 ? -5.529 9.289 6.901 1.00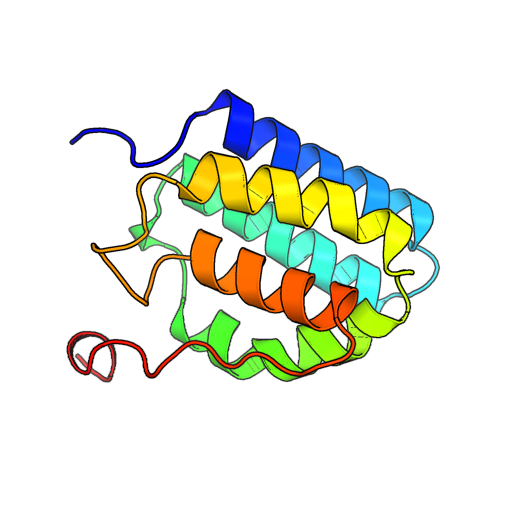 92.81 74 GLU A CA 1
ATOM 603 C C . GLU A 1 74 ? -4.877 8.754 5.623 1.00 92.81 74 GLU A C 1
ATOM 605 O O . GLU A 1 74 ? -3.663 8.861 5.447 1.00 92.81 74 GLU A O 1
ATOM 610 N N . VAL A 1 75 ? -5.674 8.171 4.720 1.00 93.69 75 VAL A N 1
ATOM 611 C CA . VAL A 1 75 ? -5.176 7.601 3.462 1.00 93.69 75 VAL A CA 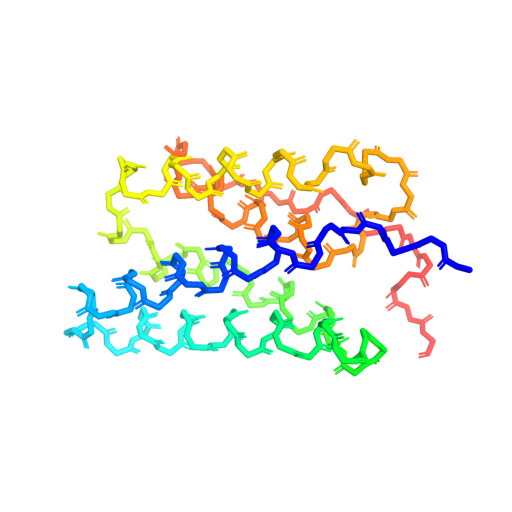1
ATOM 612 C C . VAL A 1 75 ? -5.315 8.551 2.277 1.00 93.69 75 VAL A C 1
ATOM 614 O O . VAL A 1 75 ? -4.591 8.363 1.305 1.00 93.69 75 VAL A O 1
ATOM 617 N N . THR A 1 76 ? -6.157 9.593 2.340 1.00 92.62 76 THR A N 1
ATOM 618 C CA . THR A 1 76 ? -6.332 10.567 1.243 1.00 92.62 76 THR A CA 1
ATOM 619 C C . THR A 1 76 ? -5.001 11.169 0.799 1.00 92.62 76 THR A C 1
ATOM 621 O O . THR A 1 76 ? -4.662 11.111 -0.382 1.00 92.62 76 THR A O 1
ATOM 624 N N . GLY A 1 77 ? -4.192 11.667 1.740 1.00 90.56 77 GLY A N 1
ATOM 625 C CA . GLY A 1 77 ? -2.892 12.256 1.406 1.00 90.56 77 GLY A CA 1
ATOM 626 C C . GLY A 1 77 ? -1.929 11.248 0.768 1.00 90.56 77 GLY A C 1
ATOM 627 O O . GLY A 1 77 ? -1.193 11.585 -0.158 1.00 90.56 77 GLY A O 1
ATOM 628 N N . LEU A 1 78 ? -1.979 9.985 1.205 1.00 92.06 78 LEU A N 1
ATOM 629 C CA . LEU A 1 78 ? -1.190 8.904 0.618 1.00 92.06 78 LEU A CA 1
ATOM 630 C C . LEU A 1 78 ? -1.670 8.558 -0.800 1.00 92.06 78 LEU A C 1
ATOM 632 O O . LEU A 1 78 ? -0.845 8.377 -1.690 1.00 92.06 78 LEU A O 1
ATOM 636 N N . VAL A 1 79 ? -2.982 8.516 -1.042 1.00 90.00 79 VAL A N 1
ATOM 637 C CA . VAL A 1 79 ? -3.568 8.290 -2.374 1.00 90.00 79 VAL A CA 1
ATOM 638 C C . VAL A 1 79 ? -3.164 9.398 -3.344 1.00 90.00 79 VAL A C 1
ATOM 640 O O . VAL A 1 79 ? -2.773 9.107 -4.475 1.00 90.00 79 VAL A O 1
ATOM 643 N N . GLU A 1 80 ? -3.229 10.662 -2.923 1.00 88.44 80 GLU A N 1
ATOM 644 C CA . GLU A 1 80 ? -2.821 11.803 -3.746 1.00 88.44 80 GLU A CA 1
ATOM 645 C C . GLU A 1 80 ? -1.325 11.789 -4.049 1.00 88.44 80 GLU A C 1
ATOM 647 O O . GLU A 1 80 ? -0.933 12.010 -5.199 1.00 88.44 80 GLU A O 1
ATOM 652 N N . LEU A 1 81 ? -0.502 11.468 -3.048 1.00 88.00 81 LEU A N 1
ATOM 653 C CA . LEU A 1 81 ? 0.936 11.305 -3.211 1.00 88.00 81 LEU A CA 1
ATOM 654 C C . LEU A 1 81 ? 1.245 10.186 -4.209 1.00 88.00 81 LEU A C 1
ATOM 656 O O . LEU A 1 81 ? 1.907 10.435 -5.212 1.00 88.00 81 LEU A O 1
ATOM 660 N N . ILE A 1 82 ? 0.700 8.981 -4.008 1.00 86.38 82 ILE A N 1
ATOM 661 C CA . ILE A 1 82 ? 0.896 7.859 -4.935 1.00 86.38 82 ILE A CA 1
ATOM 662 C C . ILE A 1 82 ? 0.421 8.248 -6.335 1.00 86.38 82 ILE A C 1
ATOM 664 O O . ILE A 1 82 ? 1.134 7.996 -7.298 1.00 86.38 82 ILE A O 1
ATOM 668 N N . LYS A 1 83 ? -0.738 8.902 -6.476 1.00 81.75 83 LYS A N 1
ATOM 669 C CA . LYS A 1 83 ? -1.263 9.348 -7.775 1.00 81.75 83 LYS A CA 1
ATOM 670 C C . LYS A 1 83 ? -0.333 10.344 -8.463 1.00 81.75 83 LYS A C 1
ATOM 672 O O . LYS A 1 83 ? -0.150 10.249 -9.675 1.00 81.75 83 LYS A O 1
ATOM 677 N N . LYS A 1 84 ? 0.225 11.305 -7.720 1.00 80.69 84 LYS A N 1
ATOM 678 C CA . LYS A 1 84 ? 1.184 12.292 -8.231 1.00 80.69 84 LYS A CA 1
ATOM 679 C C . LYS A 1 84 ? 2.449 11.599 -8.729 1.00 80.69 84 LYS A C 1
ATOM 681 O O . LYS A 1 84 ? 2.850 11.853 -9.862 1.00 80.69 84 LYS A O 1
ATOM 686 N N . GLU A 1 85 ? 3.004 10.692 -7.930 1.00 77.56 85 GLU A N 1
ATOM 687 C CA . GLU A 1 85 ? 4.206 9.932 -8.284 1.00 77.56 85 GLU A CA 1
ATOM 688 C C . GLU A 1 85 ? 3.933 8.912 -9.407 1.00 77.56 85 GLU A C 1
ATOM 690 O O . GLU A 1 85 ? 4.791 8.657 -10.242 1.00 77.56 85 GLU A O 1
ATOM 695 N N . CYS A 1 86 ? 2.702 8.401 -9.516 1.00 71.44 86 CYS A N 1
ATOM 696 C CA . CYS A 1 86 ? 2.243 7.524 -10.599 1.00 71.44 86 CYS A CA 1
ATOM 697 C C . CYS A 1 86 ? 1.876 8.255 -11.898 1.00 71.44 86 CYS A C 1
ATOM 699 O O . CYS A 1 86 ? 1.466 7.590 -12.851 1.00 71.44 86 CYS A O 1
ATOM 701 N N . ARG A 1 87 ? 2.007 9.590 -11.998 1.00 55.19 87 ARG A N 1
ATOM 702 C CA . ARG A 1 87 ? 1.621 10.349 -13.211 1.00 55.19 87 ARG A CA 1
ATOM 703 C C . ARG A 1 87 ? 2.368 9.924 -14.483 1.00 55.19 87 ARG A C 1
ATOM 705 O O . ARG A 1 87 ? 1.893 10.233 -15.572 1.00 55.19 87 ARG A O 1
ATOM 712 N N . LEU A 1 88 ? 3.469 9.182 -14.362 1.00 48.81 88 LEU A N 1
ATOM 713 C CA . LEU A 1 88 ? 4.221 8.603 -15.482 1.00 48.81 88 LEU A CA 1
ATOM 714 C C . LEU A 1 88 ? 3.762 7.184 -15.883 1.00 48.81 88 LEU A C 1
ATOM 716 O O . LEU A 1 88 ? 4.155 6.690 -16.933 1.00 48.81 88 LEU A O 1
ATOM 720 N N . CYS A 1 89 ? 2.889 6.537 -15.103 1.00 49.00 89 CYS A N 1
ATOM 721 C CA . CYS A 1 89 ? 2.498 5.133 -15.287 1.00 49.00 89 CYS A CA 1
ATOM 722 C C . CYS A 1 89 ? 1.125 4.909 -15.941 1.00 49.00 89 CYS A C 1
ATOM 724 O O . CYS A 1 89 ? 0.721 3.757 -16.078 1.00 49.00 89 CYS A O 1
ATOM 726 N N . MET A 1 90 ? 0.415 5.950 -16.401 1.00 39.69 90 MET A N 1
ATOM 727 C CA . MET A 1 90 ? -0.920 5.768 -17.005 1.00 39.69 90 MET A CA 1
ATOM 728 C C . MET A 1 90 ? -0.939 4.898 -18.281 1.00 39.69 90 MET A C 1
ATOM 730 O O . MET A 1 90 ? -2.029 4.570 -18.737 1.00 39.69 90 MET A O 1
ATOM 734 N N . PHE A 1 91 ? 0.207 4.484 -18.848 1.00 43.75 91 PHE A N 1
ATOM 735 C CA . PHE A 1 91 ? 0.214 3.704 -20.095 1.00 43.75 91 PHE A CA 1
ATOM 736 C C . PHE A 1 91 ? 1.227 2.552 -20.238 1.00 43.75 91 PHE A C 1
ATOM 738 O O . PHE A 1 91 ? 1.185 1.894 -21.284 1.00 43.75 91 PHE A O 1
ATOM 745 N N . HIS A 1 92 ? 2.105 2.240 -19.269 1.00 44.47 92 HIS A N 1
ATOM 746 C CA . HIS A 1 92 ? 3.219 1.306 -19.551 1.00 44.47 92 HIS A CA 1
ATOM 747 C C . HIS A 1 92 ? 3.348 0.007 -18.751 1.00 44.47 92 HIS A C 1
ATOM 749 O O . HIS A 1 92 ? 4.045 -0.878 -19.239 1.00 44.47 92 HIS A O 1
ATOM 755 N N . ALA A 1 93 ? 2.583 -0.222 -17.685 1.00 48.88 93 ALA A N 1
ATOM 756 C CA . ALA A 1 93 ? 2.275 -1.586 -17.248 1.00 48.88 93 ALA A CA 1
ATOM 757 C C . ALA A 1 93 ? 1.128 -1.562 -16.236 1.00 48.88 93 ALA A C 1
ATOM 759 O O . ALA A 1 93 ? 1.256 -0.937 -15.185 1.00 48.88 93 ALA A O 1
ATOM 760 N N . ASP A 1 94 ? 0.065 -2.329 -16.488 1.00 47.81 94 ASP A N 1
ATOM 761 C CA . ASP A 1 94 ? -0.952 -2.685 -15.477 1.00 47.81 94 ASP A CA 1
ATOM 762 C C . ASP A 1 94 ? -0.338 -3.426 -14.265 1.00 47.81 94 ASP A C 1
ATOM 764 O O . ASP A 1 94 ? -0.997 -3.678 -13.258 1.00 47.81 94 ASP A O 1
ATOM 768 N N . ASP A 1 95 ? 0.961 -3.703 -14.352 1.00 52.12 95 ASP A N 1
ATOM 769 C CA . ASP A 1 95 ? 1.741 -4.584 -13.513 1.00 52.12 95 ASP A CA 1
ATOM 770 C C . ASP A 1 95 ? 2.728 -3.856 -12.580 1.00 52.12 95 ASP A C 1
ATOM 772 O O . ASP A 1 95 ? 3.539 -4.486 -11.903 1.00 52.12 95 ASP A O 1
ATOM 776 N N . CYS A 1 96 ? 2.709 -2.521 -12.542 1.00 69.88 96 CYS A N 1
ATOM 777 C CA . CYS A 1 96 ? 3.573 -1.766 -11.638 1.00 69.88 96 CYS A CA 1
ATOM 778 C C . CYS A 1 96 ? 3.040 -1.820 -10.195 1.00 69.88 96 CYS A C 1
ATOM 780 O O . CYS A 1 96 ? 1.867 -1.541 -9.942 1.00 69.88 96 CYS A O 1
ATOM 782 N N . PHE A 1 97 ? 3.917 -2.093 -9.220 1.00 74.56 97 PHE A N 1
ATOM 783 C CA . PHE A 1 97 ? 3.561 -2.152 -7.793 1.00 74.56 97 PHE A CA 1
ATOM 784 C C . PHE A 1 97 ? 2.885 -0.863 -7.328 1.00 74.56 97 PHE A C 1
ATOM 786 O O . PHE A 1 97 ? 1.961 -0.905 -6.529 1.00 74.56 97 PHE A O 1
ATOM 793 N N . MET A 1 98 ? 3.303 0.279 -7.867 1.00 78.94 98 MET A N 1
ATOM 794 C CA . MET A 1 98 ? 2.743 1.579 -7.510 1.00 78.94 98 MET A CA 1
ATOM 795 C C . MET A 1 98 ? 1.274 1.719 -7.934 1.00 78.94 98 MET A C 1
ATOM 797 O O . MET A 1 98 ? 0.493 2.347 -7.223 1.00 78.94 98 MET A O 1
ATOM 801 N N . ASN A 1 99 ? 0.866 1.059 -9.024 1.00 78.50 99 ASN A N 1
ATOM 802 C CA . ASN A 1 99 ? -0.541 0.955 -9.408 1.00 78.50 99 ASN A CA 1
ATOM 803 C C . ASN A 1 99 ? -1.315 0.053 -8.433 1.00 78.50 99 ASN A C 1
ATOM 805 O O . ASN A 1 99 ? -2.399 0.413 -7.987 1.00 78.50 99 ASN A O 1
ATOM 809 N N . ILE A 1 100 ? -0.739 -1.084 -8.029 1.00 81.50 100 ILE A N 1
ATOM 810 C CA . ILE A 1 100 ? -1.348 -1.973 -7.023 1.00 81.50 100 ILE A CA 1
ATOM 811 C C . ILE A 1 100 ? -1.511 -1.240 -5.684 1.00 81.50 100 ILE A C 1
ATOM 813 O O . ILE A 1 100 ? -2.581 -1.268 -5.081 1.00 81.50 100 ILE A O 1
ATOM 817 N N . LEU A 1 101 ? -0.474 -0.522 -5.252 1.00 87.56 101 LEU A N 1
ATOM 818 C CA . LEU A 1 101 ? -0.477 0.296 -4.045 1.00 87.56 101 LEU A CA 1
ATOM 819 C C . LEU A 1 101 ? -1.555 1.385 -4.119 1.00 87.56 101 LEU A C 1
ATOM 821 O O . LEU A 1 101 ? -2.317 1.562 -3.170 1.00 87.56 101 LEU A O 1
ATOM 825 N N . PHE A 1 102 ? -1.662 2.072 -5.262 1.00 87.25 102 PHE A N 1
ATOM 826 C CA . PHE A 1 102 ? -2.727 3.040 -5.509 1.00 87.25 102 PHE A CA 1
ATOM 827 C C . PHE A 1 102 ? -4.108 2.400 -5.357 1.00 87.25 102 PHE A C 1
ATOM 829 O O . PHE A 1 102 ? -4.941 2.941 -4.639 1.00 87.25 102 PHE A O 1
ATOM 836 N N . LEU A 1 103 ? -4.353 1.248 -5.983 1.00 84.62 103 LEU A N 1
ATOM 837 C CA . LEU A 1 103 ? -5.647 0.564 -5.941 1.00 84.62 103 LEU A CA 1
ATOM 838 C C . LEU A 1 103 ? -6.022 0.109 -4.529 1.00 84.62 103 LEU A C 1
ATOM 840 O O . LEU A 1 103 ? -7.177 0.271 -4.132 1.00 84.62 103 LEU A O 1
ATOM 844 N N . ILE A 1 104 ? -5.056 -0.387 -3.750 1.00 89.88 104 ILE A N 1
ATOM 845 C CA . ILE A 1 104 ? -5.260 -0.752 -2.342 1.00 89.88 104 ILE A CA 1
ATOM 846 C C . ILE A 1 104 ? -5.755 0.466 -1.555 1.00 89.88 104 ILE A C 1
ATOM 848 O O . ILE A 1 104 ? -6.848 0.437 -0.987 1.00 89.88 104 ILE A O 1
ATOM 852 N N . PHE A 1 105 ? -5.002 1.569 -1.568 1.00 92.25 105 PHE A N 1
ATOM 853 C CA . PHE A 1 105 ? -5.358 2.749 -0.776 1.00 92.25 105 PHE A CA 1
ATOM 854 C C . PHE A 1 105 ? -6.569 3.502 -1.326 1.00 92.25 105 PHE A C 1
ATOM 856 O O . PHE A 1 105 ? -7.375 4.014 -0.551 1.00 92.25 105 PHE A O 1
ATOM 863 N N . LYS A 1 106 ? -6.778 3.496 -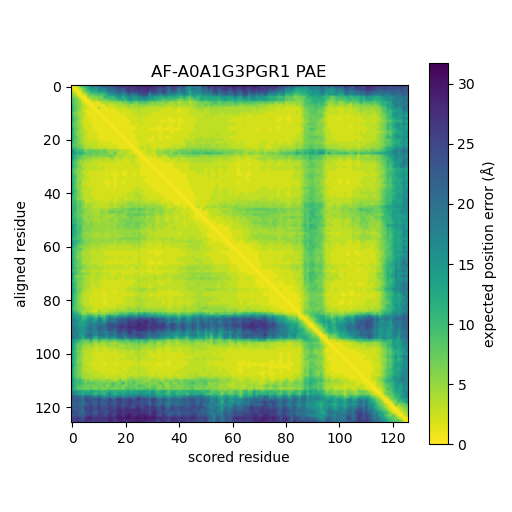2.645 1.00 90.88 106 LYS A N 1
ATOM 864 C CA . LYS A 1 106 ? -7.982 4.048 -3.272 1.00 90.88 106 LYS A CA 1
ATOM 865 C C . LYS A 1 106 ? -9.233 3.246 -2.906 1.00 90.88 106 LYS A C 1
ATOM 867 O O . LYS A 1 106 ? -10.319 3.820 -2.773 1.00 90.88 106 LYS A O 1
ATOM 872 N N . SER A 1 107 ? -9.092 1.935 -2.703 1.00 89.94 107 SER A N 1
ATOM 873 C CA . SER A 1 107 ? -10.192 1.087 -2.240 1.00 89.94 107 SER A CA 1
ATOM 874 C C . SER A 1 107 ? -10.594 1.399 -0.802 1.00 89.94 107 SER A C 1
ATOM 876 O O . SER A 1 107 ? -11.783 1.450 -0.489 1.00 89.94 107 SER A O 1
ATOM 878 N N . ILE A 1 108 ? -9.610 1.675 0.055 1.00 91.31 108 ILE A N 1
ATOM 879 C CA . ILE A 1 108 ? -9.839 2.120 1.435 1.00 91.31 108 ILE A CA 1
ATOM 880 C C . ILE A 1 108 ? -10.498 3.507 1.435 1.00 91.31 108 ILE A C 1
ATOM 882 O O . ILE A 1 108 ? -11.560 3.679 2.025 1.00 91.31 108 ILE A O 1
ATOM 886 N N . GLU A 1 109 ? -9.931 4.473 0.702 1.00 92.12 109 GLU A N 1
ATOM 887 C CA . GLU A 1 109 ? -10.421 5.859 0.639 1.00 92.12 109 GLU A CA 1
ATOM 888 C C . GLU A 1 109 ? -11.883 5.956 0.165 1.00 92.12 109 GLU A C 1
ATOM 890 O O . GLU A 1 109 ? -12.678 6.726 0.702 1.00 92.12 109 GLU A O 1
ATOM 895 N N . SER A 1 110 ? -12.247 5.182 -0.860 1.00 88.62 110 SER A N 1
ATOM 896 C CA . SER A 1 110 ? -13.576 5.241 -1.484 1.00 88.62 110 SER A CA 1
ATOM 897 C C . SER A 1 110 ? -14.626 4.328 -0.844 1.00 88.62 110 SER A C 1
ATOM 899 O O . SER A 1 110 ? -15.806 4.428 -1.190 1.00 88.62 110 SER A O 1
ATOM 901 N N . GLY A 1 111 ? -14.202 3.383 -0.001 1.00 85.44 111 GLY A N 1
ATOM 902 C CA . GLY A 1 111 ? -15.041 2.287 0.487 1.00 85.44 111 GLY A CA 1
ATOM 903 C C . GLY A 1 111 ? -15.471 1.274 -0.586 1.00 85.44 111 GLY A C 1
ATOM 904 O O . GLY A 1 111 ? -16.287 0.398 -0.297 1.00 85.44 111 GLY A O 1
ATOM 905 N N . LYS A 1 112 ? -14.952 1.364 -1.818 1.00 84.88 112 LYS A N 1
ATOM 906 C CA . LYS A 1 112 ? -15.257 0.458 -2.938 1.00 84.88 112 LYS A CA 1
ATOM 907 C C . LYS A 1 112 ? -14.036 -0.382 -3.276 1.00 84.88 112 LYS A C 1
ATOM 909 O O . LYS A 1 112 ? -12.928 0.130 -3.280 1.00 84.88 112 LYS A O 1
ATOM 914 N N . LEU A 1 113 ? -14.227 -1.659 -3.596 1.00 81.25 113 LEU A N 1
ATOM 915 C CA . LEU A 1 113 ? -13.124 -2.495 -4.063 1.00 81.25 113 LEU A CA 1
ATOM 916 C C . LEU A 1 113 ? -12.765 -2.112 -5.505 1.00 81.25 113 LEU A C 1
ATOM 918 O O . LEU A 1 113 ? -13.599 -2.242 -6.400 1.00 81.25 113 LEU A O 1
ATOM 922 N N . PHE A 1 114 ? -11.535 -1.650 -5.719 1.00 74.38 114 PHE A N 1
ATOM 923 C CA . PHE A 1 114 ? -10.953 -1.494 -7.046 1.00 74.38 114 PHE A CA 1
ATOM 924 C C . PHE A 1 114 ? -10.020 -2.663 -7.312 1.00 74.38 114 PHE A C 1
ATOM 926 O O . PHE A 1 114 ? -8.956 -2.779 -6.704 1.00 74.38 114 PHE A O 1
ATOM 933 N N . GLU A 1 115 ? -10.421 -3.527 -8.234 1.00 63.12 115 GLU A N 1
ATOM 934 C CA . GLU A 1 115 ? -9.536 -4.575 -8.712 1.00 63.12 115 GLU A CA 1
ATOM 935 C C . GLU A 1 115 ? -8.514 -3.979 -9.689 1.00 63.12 115 GLU A C 1
ATOM 937 O O . GLU A 1 115 ? -8.854 -3.090 -10.479 1.00 63.12 115 GLU A O 1
ATOM 942 N N . PRO A 1 116 ? -7.262 -4.457 -9.672 1.00 59.38 116 PRO A N 1
ATOM 943 C CA . PRO A 1 116 ? -6.339 -4.186 -10.759 1.00 59.38 116 PRO A CA 1
ATOM 944 C C . PRO A 1 116 ? -6.976 -4.673 -12.056 1.00 59.38 116 PRO A C 1
ATOM 946 O O . PRO A 1 116 ? -7.275 -5.861 -12.201 1.00 59.38 116 PRO A O 1
ATOM 949 N N . ASN A 1 117 ? -7.226 -3.740 -12.984 1.00 49.53 117 ASN A N 1
ATOM 950 C CA . ASN A 1 117 ? -7.661 -4.070 -14.338 1.00 49.53 117 ASN A CA 1
ATOM 951 C C . ASN A 1 117 ? -6.747 -5.179 -14.840 1.00 49.53 117 ASN A C 1
ATOM 953 O O . ASN A 1 117 ? -5.534 -4.992 -14.806 1.00 49.53 117 ASN A O 1
ATOM 957 N N . ARG A 1 118 ? -7.344 -6.329 -15.198 1.00 44.69 118 ARG A N 1
ATOM 958 C CA . ARG A 1 118 ? -6.682 -7.559 -15.664 1.00 44.69 118 ARG A CA 1
ATOM 959 C C . ARG A 1 118 ? -5.248 -7.263 -16.104 1.00 44.69 118 ARG A C 1
ATOM 961 O O . ARG A 1 118 ? -5.092 -6.724 -17.199 1.00 44.69 118 ARG A O 1
ATOM 968 N N . LEU A 1 119 ? -4.258 -7.617 -15.266 1.00 42.56 119 LEU A N 1
ATOM 969 C CA . LEU A 1 119 ? -2.840 -7.606 -15.650 1.00 42.56 119 LEU A CA 1
ATOM 970 C C . LEU A 1 119 ? -2.748 -8.039 -17.108 1.00 42.56 119 LEU A C 1
ATOM 972 O O . LEU A 1 119 ? -3.416 -9.022 -17.489 1.00 42.56 119 LEU A O 1
ATOM 976 N N . ARG A 1 120 ? -1.969 -7.321 -17.922 1.00 37.78 120 ARG A N 1
ATOM 977 C CA . ARG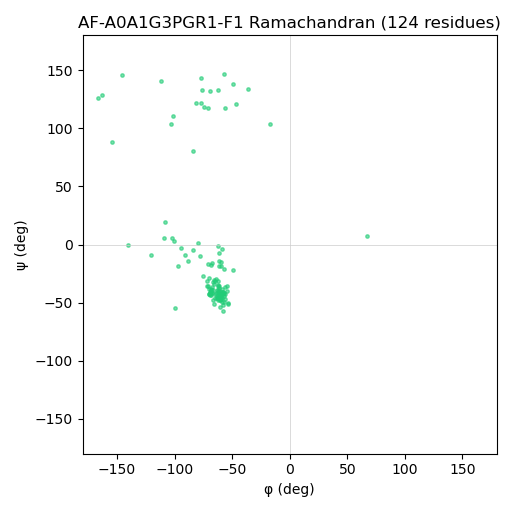 A 1 120 ? -1.826 -7.707 -19.326 1.00 37.78 120 ARG A CA 1
ATOM 978 C C . ARG A 1 120 ? -1.492 -9.204 -19.375 1.00 37.78 120 ARG A C 1
ATOM 980 O O . ARG A 1 120 ? -0.696 -9.680 -18.562 1.00 37.78 120 ARG A O 1
ATOM 987 N N . PRO A 1 121 ? -2.082 -9.977 -20.307 1.00 40.16 121 PRO A N 1
ATOM 988 C CA . PRO A 1 121 ? -1.897 -11.430 -20.387 1.00 40.16 121 PRO A CA 1
ATOM 989 C C . PRO A 1 121 ? -0.430 -11.895 -20.35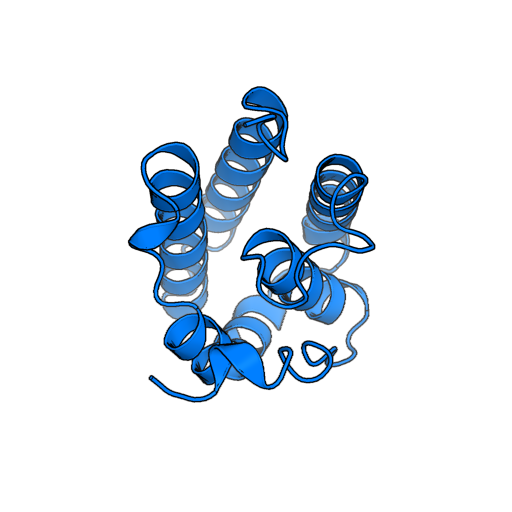2 1.00 40.16 121 PRO A C 1
ATOM 991 O O . PRO A 1 121 ? -0.159 -13.033 -19.982 1.00 40.16 121 PRO A O 1
ATOM 994 N N . THR A 1 122 ? 0.507 -11.009 -20.694 1.00 38.53 122 THR A N 1
ATOM 995 C CA . THR A 1 122 ? 1.962 -11.189 -20.651 1.00 38.53 122 THR A CA 1
ATOM 996 C C . THR A 1 122 ? 2.551 -11.503 -19.276 1.00 38.53 122 THR A C 1
ATOM 998 O O . THR A 1 122 ? 3.657 -12.029 -19.236 1.00 38.53 122 THR A O 1
ATOM 1001 N N . LEU A 1 123 ? 1.842 -11.243 -18.174 1.00 37.16 123 LEU A N 1
ATOM 1002 C CA . LEU A 1 123 ? 2.269 -11.644 -16.827 1.00 37.16 123 LEU A CA 1
ATOM 1003 C C . LEU A 1 123 ? 1.578 -12.893 -16.286 1.00 37.16 123 LEU A C 1
ATOM 1005 O O . LEU A 1 123 ? 1.814 -13.273 -15.141 1.00 37.16 123 LEU A O 1
ATOM 1009 N N . ARG A 1 124 ? 0.714 -13.541 -17.077 1.00 37.34 124 ARG A N 1
ATOM 1010 C CA . ARG A 1 124 ? -0.035 -14.692 -16.567 1.00 37.34 124 ARG A CA 1
ATOM 1011 C C . ARG A 1 124 ? 0.857 -15.891 -16.294 1.00 37.34 124 ARG A C 1
ATOM 1013 O O . ARG A 1 124 ? 0.688 -16.482 -15.246 1.00 37.34 124 ARG A O 1
ATOM 1020 N N . TYR A 1 125 ? 1.795 -16.232 -17.165 1.00 32.94 125 TYR A N 1
ATOM 1021 C CA . TYR A 1 125 ? 2.687 -17.373 -16.966 1.00 32.94 125 TYR A CA 1
ATOM 1022 C C . TYR A 1 125 ? 3.888 -17.239 -17.903 1.00 32.94 125 TYR A C 1
ATOM 1024 O O . TYR A 1 125 ? 3.704 -17.095 -19.113 1.00 32.94 125 TYR A O 1
ATOM 1032 N N . LYS A 1 126 ? 5.095 -17.342 -17.349 1.00 35.38 126 LYS A N 1
ATOM 1033 C CA . LYS A 1 126 ? 6.200 -18.089 -17.950 1.00 35.38 126 LYS A CA 1
ATOM 1034 C C . LYS A 1 126 ? 6.921 -18.835 -16.843 1.00 35.38 126 LYS A C 1
ATOM 1036 O O . LYS A 1 126 ? 7.188 -18.190 -15.808 1.00 35.38 126 LYS A O 1
#

Nearest PDB structures (foldseek):
  8qup-assembly1_A  TM=2.625E-01  e=9.695E-01  synthetic construct

Secondary structure (DSSP, 8-state):
---SS-HHHHHHHHHHHHHHHHHHTTSHHHHHHHHHHHHHHHHHHH-GGG--HHHHHHHHHHHHHHHTTS-HHHHHHHHHHHHHHGGG-TTT-TT-HHHHHHHHHHHHHHSS--PPP---GGGS--

Foldseek 3Di:
DPDLFDPVLLVVLLVLLVVQCVVVVVQVLSNVLSVVLSVQSVCSVPPPVPDPLVVCQVCLVVNLVSNLVPALVSLVVSLVSLCVRCVSVPPDWLRDVSVSVNQSSVCSNVVHRDHSDPTPCVPVDD

Solvent-accessible surface area (backbone atoms only — not comparable to full-atom values): 7318 Å² total; per-residue (Å²): 132,82,71,76,51,55,71,66,52,57,47,53,53,41,51,49,38,49,55,51,27,71,76,42,51,90,38,65,65,39,28,51,48,35,50,50,55,40,48,50,52,55,40,51,76,74,46,56,86,76,59,63,58,71,59,53,61,72,41,40,65,57,49,38,60,54,45,50,80,53,58,39,79,76,36,45,63,53,38,53,50,46,50,60,46,42,68,72,47,86,83,79,52,73,72,41,65,67,56,54,52,37,33,43,43,45,19,41,48,69,75,44,90,53,75,76,64,76,55,56,76,87,73,72,75,133

Radius of gyration: 13.82 Å; Cα contacts (8 Å, |Δi|>4): 111; chains: 1; bounding box: 32×30×39 Å

pLDDT: mean 78.76, std 18.09, range [32.94, 95.19]

Sequence (126 aa):
MGKDFDKDGLEQIYFSLKKLKEKYNIHPNVSKHLDFLAHVITVYKSDPAKINYPDILKNSNEIITDLKVIPKEEVTGLVELIKKECRLCMFHADDCFMNILFLIFKSIESGKLFEPNRLRPTLRYK

Mean predicted aligned error: 7.27 Å